Protein AF-A0A8J9RN13-F1 (afdb_monomer_lite)

Structure (mmCIF, N/CA/C/O backbone):
data_AF-A0A8J9RN13-F1
#
_entry.id   AF-A0A8J9RN13-F1
#
loop_
_atom_site.group_PDB
_atom_site.id
_atom_site.type_symbol
_atom_site.label_atom_id
_atom_site.label_alt_id
_atom_site.label_comp_id
_atom_site.label_asym_id
_atom_site.label_entity_id
_atom_site.label_seq_id
_atom_site.pdbx_PDB_ins_code
_atom_site.Cartn_x
_atom_site.Cartn_y
_atom_site.Cartn_z
_atom_site.occupancy
_atom_site.B_iso_or_equiv
_atom_site.auth_seq_id
_atom_site.auth_comp_id
_atom_site.auth_asym_id
_atom_site.auth_atom_id
_atom_site.pdbx_PDB_model_num
ATOM 1 N N . MET A 1 1 ? 51.351 5.321 -75.785 1.00 46.25 1 MET A N 1
ATOM 2 C CA . MET A 1 1 ? 52.012 6.214 -74.805 1.00 46.25 1 MET A CA 1
ATOM 3 C C . MET A 1 1 ? 50.967 7.160 -74.230 1.00 46.25 1 MET A C 1
ATOM 5 O O . MET A 1 1 ? 50.054 7.506 -74.960 1.00 46.25 1 MET A O 1
ATOM 9 N N . MET A 1 2 ? 51.166 7.569 -72.971 1.00 37.31 2 MET A N 1
ATOM 10 C CA . MET A 1 2 ? 50.388 8.499 -72.123 1.00 37.31 2 MET A CA 1
ATOM 11 C C . MET A 1 2 ? 49.424 7.865 -71.104 1.00 37.31 2 MET A C 1
ATOM 13 O O . MET A 1 2 ? 48.520 7.102 -71.426 1.00 37.31 2 MET A O 1
ATOM 17 N N . ARG A 1 3 ? 49.747 8.169 -69.838 1.00 41.81 3 ARG A N 1
ATOM 18 C CA . ARG A 1 3 ? 49.199 7.698 -68.562 1.00 41.81 3 ARG A CA 1
ATOM 19 C C . ARG A 1 3 ? 48.170 8.700 -68.016 1.00 41.81 3 ARG A C 1
ATOM 21 O O . ARG A 1 3 ? 48.268 9.883 -68.314 1.00 41.81 3 ARG A O 1
ATOM 28 N N . ALA A 1 4 ? 47.401 8.185 -67.052 1.00 43.47 4 ALA A N 1
ATOM 29 C CA . ALA A 1 4 ? 46.912 8.832 -65.826 1.00 43.47 4 ALA A CA 1
ATOM 30 C C . ALA A 1 4 ? 45.656 9.717 -65.904 1.00 43.47 4 ALA A C 1
ATOM 32 O O . ALA A 1 4 ? 45.659 10.780 -66.509 1.00 43.47 4 ALA A O 1
ATOM 33 N N . SER A 1 5 ? 44.603 9.303 -65.187 1.00 41.06 5 SER A N 1
ATOM 34 C CA . SER A 1 5 ? 44.249 9.833 -63.850 1.00 41.06 5 SER A CA 1
ATOM 35 C C . SER A 1 5 ? 42.901 9.238 -63.402 1.00 41.06 5 SER A C 1
ATOM 37 O O . SER A 1 5 ? 41.935 9.252 -64.149 1.00 41.06 5 SER A O 1
ATOM 39 N N . MET A 1 6 ? 42.895 8.464 -62.311 1.00 38.62 6 MET A N 1
ATOM 40 C CA . MET A 1 6 ? 42.359 8.853 -60.990 1.00 38.62 6 MET A CA 1
ATOM 41 C C . MET A 1 6 ? 40.816 8.790 -60.872 1.00 38.62 6 MET A C 1
ATOM 43 O O . MET A 1 6 ? 40.094 9.684 -61.286 1.00 38.62 6 MET A O 1
ATOM 47 N N . MET A 1 7 ? 40.372 7.681 -60.262 1.00 44.31 7 MET A N 1
ATOM 48 C CA . MET A 1 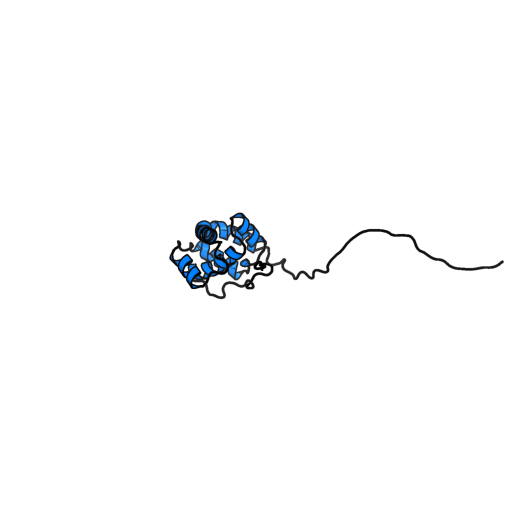7 ? 39.213 7.444 -59.363 1.00 44.31 7 MET A CA 1
ATOM 49 C C . MET A 1 7 ? 38.787 8.662 -58.484 1.00 44.31 7 MET A C 1
ATOM 51 O O . MET A 1 7 ? 39.623 9.554 -58.354 1.00 44.31 7 MET A O 1
ATOM 55 N N . PRO A 1 8 ? 37.643 8.683 -57.733 1.00 47.69 8 PRO A N 1
ATOM 56 C CA . PRO A 1 8 ? 36.695 7.587 -57.427 1.00 47.69 8 PRO A CA 1
ATOM 57 C C . PRO A 1 8 ? 35.184 7.960 -57.199 1.00 47.69 8 PRO A C 1
ATOM 59 O O . PRO A 1 8 ? 34.783 9.114 -57.212 1.00 47.69 8 PRO A O 1
ATOM 62 N N . LEU A 1 9 ? 34.380 6.919 -56.910 1.00 47.66 9 LEU A N 1
ATOM 63 C CA . LEU A 1 9 ? 33.300 6.820 -55.895 1.00 47.66 9 LEU A CA 1
ATOM 64 C C . LEU A 1 9 ? 32.190 7.892 -55.807 1.00 47.66 9 LEU A C 1
ATOM 66 O O . LEU A 1 9 ? 32.380 8.940 -55.204 1.00 47.66 9 LEU A O 1
ATOM 70 N N . ALA A 1 10 ? 30.961 7.492 -56.155 1.00 41.53 10 ALA A N 1
ATOM 71 C CA . ALA A 1 10 ? 29.759 7.841 -55.382 1.00 41.53 10 ALA A CA 1
ATOM 72 C C . ALA A 1 10 ? 28.617 6.858 -55.703 1.00 41.53 10 ALA A C 1
ATOM 74 O O . ALA A 1 10 ? 27.717 7.148 -56.489 1.00 41.53 10 ALA A O 1
ATOM 75 N N . PHE A 1 11 ? 28.672 5.655 -55.124 1.00 44.72 11 PHE A N 1
ATOM 76 C CA . PHE A 1 11 ? 27.524 4.750 -55.121 1.00 44.72 11 PHE A CA 1
ATOM 77 C C . PHE A 1 11 ? 26.477 5.276 -54.135 1.00 44.72 11 PHE A C 1
ATOM 79 O O . PHE A 1 11 ? 26.732 5.397 -52.938 1.00 44.72 11 PHE A O 1
ATOM 86 N N . LEU A 1 12 ? 25.303 5.589 -54.679 1.00 47.69 12 LEU A N 1
ATOM 87 C CA . LEU A 1 12 ? 24.059 5.849 -53.966 1.00 47.69 12 LEU A CA 1
ATOM 88 C C . LEU A 1 12 ? 23.759 4.732 -52.955 1.00 47.69 12 LEU A C 1
ATOM 90 O O . LEU A 1 12 ? 23.428 3.615 -53.344 1.00 47.69 12 LEU A O 1
ATOM 94 N N . ALA A 1 13 ? 23.800 5.061 -51.665 1.00 49.72 13 ALA A N 1
ATOM 95 C CA . ALA A 1 13 ? 23.204 4.262 -50.601 1.00 49.72 13 ALA A CA 1
ATOM 96 C C . ALA A 1 13 ? 22.103 5.090 -49.928 1.00 49.72 13 ALA A C 1
ATOM 98 O O . ALA A 1 13 ? 22.315 5.787 -48.939 1.00 49.72 13 ALA A O 1
ATOM 99 N N .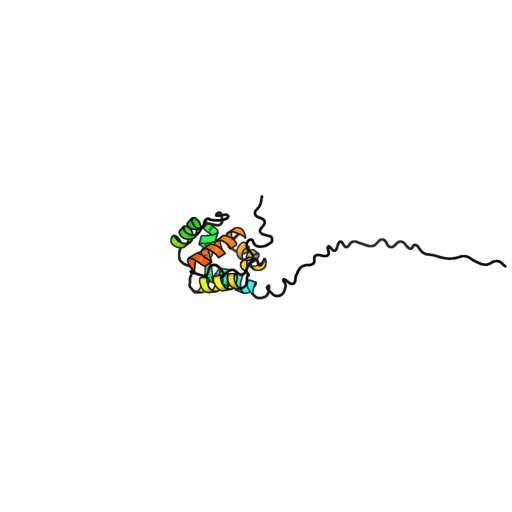 VAL A 1 14 ? 20.910 5.031 -50.520 1.00 49.31 14 VAL A N 1
ATOM 100 C CA . VAL A 1 14 ? 19.656 5.382 -49.853 1.00 49.31 14 VAL A CA 1
ATOM 101 C C . VAL A 1 14 ? 19.305 4.206 -48.947 1.00 49.31 14 VAL A C 1
ATOM 103 O O . VAL A 1 14 ? 18.900 3.158 -49.441 1.00 49.31 14 VAL A O 1
ATOM 106 N N . ALA A 1 15 ? 19.465 4.358 -47.633 1.00 50.56 15 ALA A N 1
ATOM 107 C CA . ALA A 1 15 ? 18.887 3.430 -46.667 1.00 50.56 15 ALA A CA 1
ATOM 108 C C . ALA A 1 15 ? 18.646 4.109 -45.311 1.00 50.56 15 ALA A C 1
ATOM 110 O O . ALA A 1 15 ? 19.568 4.388 -44.558 1.00 50.56 15 ALA A O 1
ATOM 111 N N . MET A 1 16 ? 17.358 4.323 -45.048 1.00 49.75 16 MET A N 1
ATOM 112 C CA . MET A 1 16 ? 16.678 4.074 -43.776 1.00 49.75 16 MET A CA 1
ATOM 113 C C . MET A 1 16 ? 17.175 4.768 -42.497 1.00 49.75 16 MET A C 1
ATOM 115 O O . MET A 1 16 ? 18.152 4.382 -41.871 1.00 49.75 16 MET A O 1
ATOM 119 N N . VAL A 1 17 ? 16.339 5.706 -42.038 1.00 49.97 17 VAL A N 1
ATOM 120 C CA . VAL A 1 17 ? 15.598 5.590 -40.767 1.00 49.97 17 VAL A CA 1
ATOM 121 C C . VAL A 1 17 ? 16.368 4.929 -39.619 1.00 49.97 17 VAL A C 1
ATOM 123 O O . VAL A 1 17 ? 16.365 3.711 -39.495 1.00 49.97 17 VAL A O 1
ATOM 126 N N . ALA A 1 18 ? 16.870 5.745 -38.694 1.00 45.09 18 ALA A N 1
ATOM 127 C CA . ALA A 1 18 ? 16.618 5.540 -37.270 1.00 45.09 18 ALA A CA 1
ATOM 128 C C . ALA A 1 18 ? 16.989 6.810 -36.496 1.00 45.09 18 ALA A C 1
ATOM 130 O O . ALA A 1 18 ? 18.147 7.067 -36.173 1.00 45.09 18 ALA A O 1
ATOM 131 N N . LEU A 1 19 ? 15.962 7.597 -36.177 1.00 49.56 19 LEU A N 1
ATOM 132 C CA . LEU A 1 19 ? 15.960 8.434 -34.989 1.00 49.56 19 LEU A CA 1
ATOM 133 C C . LEU A 1 19 ? 16.266 7.538 -33.780 1.00 49.56 19 LEU A C 1
ATOM 135 O O . LEU A 1 19 ? 15.401 6.779 -33.350 1.00 49.56 19 LEU A O 1
ATOM 139 N N . LEU A 1 20 ? 17.467 7.631 -33.220 1.00 44.53 20 LEU A N 1
ATOM 140 C CA . LEU A 1 20 ? 17.674 7.274 -31.823 1.00 44.53 20 LEU A CA 1
ATOM 141 C C . LEU A 1 20 ? 17.943 8.562 -31.051 1.00 44.53 20 LEU A C 1
ATOM 143 O O . LEU A 1 20 ? 19.047 9.102 -31.142 1.00 44.53 20 LEU A O 1
ATOM 147 N N . PRO A 1 21 ? 16.962 9.084 -30.292 1.00 48.22 21 PRO A N 1
ATOM 148 C CA . PRO A 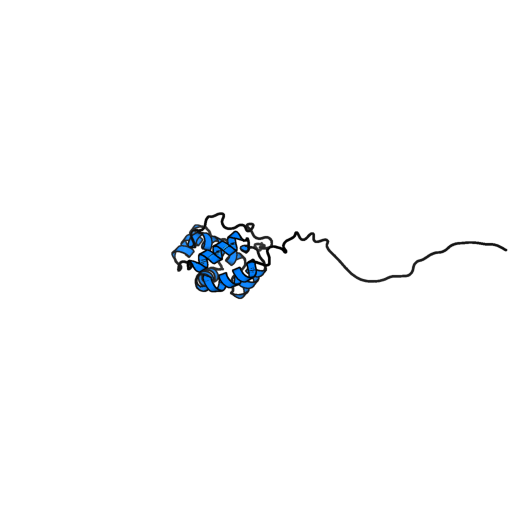1 21 ? 17.295 9.988 -29.212 1.00 48.22 21 PRO A CA 1
ATOM 149 C C . PRO A 1 21 ? 18.202 9.216 -28.252 1.00 48.22 21 PRO A C 1
ATOM 151 O O . PRO A 1 21 ? 17.863 8.124 -27.790 1.00 48.22 21 PRO A O 1
ATOM 154 N N . THR A 1 22 ? 19.369 9.777 -27.957 1.00 51.09 22 THR A N 1
ATOM 155 C CA . THR A 1 22 ? 20.209 9.394 -26.823 1.00 51.09 22 THR A CA 1
ATOM 156 C C . THR A 1 22 ? 19.474 9.760 -25.536 1.00 51.09 22 THR A C 1
ATOM 158 O O . THR A 1 22 ? 19.814 10.699 -24.822 1.00 51.09 22 THR A O 1
ATOM 161 N N . SER A 1 23 ? 18.409 9.021 -25.237 1.00 44.12 23 SER A N 1
ATOM 162 C CA . SER A 1 23 ? 17.827 8.991 -23.909 1.00 44.12 23 SER A CA 1
ATOM 163 C C . SER A 1 23 ? 18.813 8.256 -23.018 1.00 44.12 23 SER A C 1
ATOM 165 O O . SER A 1 23 ? 18.818 7.029 -22.934 1.00 44.12 23 SER A O 1
ATOM 167 N N . SER A 1 24 ? 19.659 9.032 -22.353 1.00 46.66 24 SER A N 1
ATOM 168 C CA . SER A 1 24 ? 20.367 8.650 -21.138 1.00 46.66 24 SER A CA 1
ATOM 169 C C . SER A 1 24 ? 19.332 8.326 -20.055 1.00 46.66 24 SER A C 1
ATOM 171 O O . SER A 1 24 ? 19.096 9.108 -19.138 1.00 46.66 24 SER A O 1
ATOM 173 N N . ALA A 1 25 ? 18.640 7.196 -20.192 1.00 41.56 25 ALA A N 1
ATOM 174 C CA . ALA A 1 25 ? 17.778 6.666 -19.157 1.00 41.56 25 ALA A CA 1
ATOM 175 C C . ALA A 1 25 ? 18.683 6.023 -18.105 1.00 41.56 25 ALA A C 1
ATOM 177 O O . ALA A 1 25 ? 19.251 4.948 -18.301 1.00 41.56 25 ALA A O 1
ATOM 178 N N . LEU A 1 26 ? 18.833 6.760 -17.007 1.00 46.12 26 LEU A N 1
ATOM 179 C CA . LEU A 1 26 ? 19.376 6.342 -15.722 1.00 46.12 26 LEU A CA 1
ATOM 180 C C . LEU A 1 26 ? 19.002 4.887 -15.368 1.00 46.12 26 LEU A C 1
ATOM 182 O O . LEU A 1 26 ? 17.913 4.435 -15.738 1.00 46.12 26 LEU A O 1
ATOM 186 N N . PRO A 1 27 ? 19.830 4.182 -14.575 1.00 41.59 27 PRO A N 1
ATOM 187 C CA . PRO A 1 27 ? 19.622 2.789 -14.187 1.00 41.59 27 PRO A CA 1
ATOM 188 C C . PRO A 1 27 ? 18.396 2.640 -13.266 1.00 41.59 27 PRO A C 1
ATOM 190 O O . PRO A 1 27 ? 18.519 2.503 -12.058 1.00 41.59 27 PRO A O 1
ATOM 193 N N . HIS A 1 28 ? 17.190 2.643 -13.833 1.00 46.88 28 HIS A N 1
ATOM 194 C CA . HIS A 1 28 ? 15.940 2.373 -13.109 1.00 46.88 28 HIS A CA 1
ATOM 195 C C . HIS A 1 28 ? 15.629 0.871 -13.025 1.00 46.88 28 HIS A C 1
ATOM 197 O O . HIS A 1 28 ? 14.651 0.465 -12.408 1.00 46.88 28 HIS A O 1
ATOM 203 N N . ARG A 1 29 ? 16.446 0.008 -13.642 1.00 42.25 29 ARG A N 1
ATOM 204 C CA . ARG A 1 29 ? 16.117 -1.417 -13.795 1.00 42.25 29 ARG A CA 1
ATOM 205 C C . ARG A 1 29 ? 16.321 -2.281 -12.551 1.00 42.25 29 ARG A C 1
ATOM 207 O O . ARG A 1 29 ? 15.870 -3.420 -12.564 1.00 42.25 29 ARG A O 1
ATOM 214 N N . THR A 1 30 ? 16.925 -1.764 -11.485 1.00 42.31 30 THR A N 1
ATOM 215 C CA . THR A 1 30 ? 17.173 -2.552 -10.263 1.00 42.31 30 THR A CA 1
ATOM 216 C C . THR A 1 30 ? 16.090 -2.388 -9.187 1.00 42.31 30 THR A C 1
ATOM 218 O O . THR A 1 30 ? 16.103 -3.133 -8.216 1.00 42.31 30 THR A O 1
ATOM 221 N N . LEU A 1 31 ? 15.122 -1.473 -9.357 1.00 48.41 31 LEU A N 1
ATOM 222 C CA . LEU A 1 31 ? 13.984 -1.307 -8.429 1.00 48.41 31 LEU A CA 1
ATOM 223 C C . LEU A 1 31 ? 12.693 -2.016 -8.889 1.00 48.41 31 LEU A C 1
ATOM 225 O O . LEU A 1 31 ? 11.802 -2.255 -8.077 1.00 48.41 31 LEU A O 1
ATOM 229 N N . LEU A 1 32 ? 12.601 -2.436 -10.158 1.00 48.47 32 LEU A N 1
ATOM 230 C CA . LEU A 1 32 ? 11.371 -3.015 -10.722 1.00 48.47 32 LEU A CA 1
ATOM 231 C C . LEU A 1 32 ? 11.034 -4.445 -10.248 1.00 48.47 32 LEU A C 1
ATOM 233 O O . LEU A 1 32 ? 9.893 -4.872 -10.402 1.00 48.47 32 LEU A O 1
ATOM 237 N N . GLN A 1 33 ? 11.969 -5.206 -9.667 1.00 51.16 33 GLN A N 1
ATOM 238 C CA . GLN A 1 33 ? 11.681 -6.592 -9.248 1.00 51.16 33 GLN A CA 1
ATOM 239 C C . GLN A 1 33 ? 10.959 -6.711 -7.888 1.00 51.16 33 GLN A C 1
ATOM 241 O O . GLN A 1 33 ? 10.507 -7.802 -7.549 1.00 51.16 33 GLN A O 1
ATOM 246 N N . GLY A 1 34 ? 10.808 -5.620 -7.124 1.00 66.25 34 GLY A N 1
ATOM 247 C CA . GLY A 1 34 ? 10.161 -5.635 -5.800 1.00 66.25 34 GLY A CA 1
ATOM 248 C C . GLY A 1 34 ? 8.752 -5.034 -5.752 1.00 66.25 34 GLY A C 1
ATOM 249 O O . GLY A 1 34 ? 7.919 -5.473 -4.961 1.00 66.25 34 GLY A O 1
ATOM 250 N N . CYS A 1 35 ? 8.447 -4.063 -6.615 1.00 77.06 35 CYS A N 1
ATOM 251 C CA . CYS A 1 35 ? 7.226 -3.262 -6.489 1.00 77.06 35 CYS A CA 1
ATOM 252 C C . CYS A 1 35 ? 5.958 -3.949 -7.014 1.00 77.06 35 CYS A C 1
ATOM 254 O O . CYS A 1 35 ? 4.873 -3.732 -6.480 1.00 77.06 35 CYS A O 1
ATOM 256 N N . GLN A 1 36 ? 6.074 -4.821 -8.017 1.00 80.88 36 GLN A N 1
ATOM 257 C CA . GLN A 1 36 ? 4.939 -5.553 -8.589 1.00 80.88 36 GLN A CA 1
ATOM 258 C C . GLN A 1 36 ? 4.236 -6.507 -7.597 1.00 80.88 36 GLN A C 1
ATOM 260 O O . GLN A 1 36 ? 3.007 -6.424 -7.466 1.00 80.88 36 GLN A O 1
ATOM 265 N N . PRO A 1 37 ? 4.945 -7.392 -6.862 1.00 83.62 37 PRO A N 1
ATOM 266 C CA . PRO A 1 37 ? 4.293 -8.213 -5.844 1.00 83.62 37 PRO A CA 1
ATOM 267 C C . PRO A 1 37 ? 3.723 -7.353 -4.710 1.00 83.62 37 PRO A C 1
ATOM 269 O O . PRO A 1 37 ? 2.634 -7.643 -4.227 1.00 83.62 37 PRO A O 1
ATOM 272 N N . LEU A 1 38 ? 4.386 -6.247 -4.349 1.00 84.06 38 LEU A N 1
ATOM 273 C CA . LEU A 1 38 ? 3.875 -5.311 -3.345 1.00 84.06 38 LEU A CA 1
ATOM 274 C C . LEU A 1 38 ? 2.598 -4.591 -3.790 1.00 84.06 38 LEU A C 1
ATOM 276 O O . LEU A 1 38 ? 1.701 -4.424 -2.973 1.00 84.06 38 LEU A O 1
ATOM 280 N N . ALA A 1 39 ? 2.473 -4.215 -5.065 1.00 81.12 39 ALA A N 1
ATOM 281 C CA . ALA A 1 39 ? 1.241 -3.646 -5.615 1.00 81.12 39 ALA A CA 1
ATOM 282 C C . ALA A 1 39 ? 0.079 -4.642 -5.536 1.00 81.12 39 ALA A C 1
ATOM 284 O O . ALA A 1 39 ? -1.043 -4.285 -5.182 1.00 81.12 39 ALA A O 1
ATOM 285 N N . THR A 1 40 ? 0.364 -5.910 -5.829 1.00 83.44 40 THR A N 1
ATOM 286 C CA . THR A 1 40 ? -0.630 -6.986 -5.769 1.00 83.44 40 THR A CA 1
ATOM 287 C C . THR A 1 40 ? -1.053 -7.257 -4.323 1.00 83.44 40 THR A C 1
ATOM 289 O O . THR A 1 40 ? -2.245 -7.364 -4.035 1.00 83.44 40 THR A O 1
ATOM 292 N N . SER A 1 41 ? -0.098 -7.308 -3.390 1.00 87.38 41 SER A N 1
ATOM 293 C CA . SER A 1 41 ? -0.387 -7.382 -1.954 1.00 87.38 41 SER A CA 1
ATOM 294 C C . SER A 1 41 ? -1.169 -6.165 -1.476 1.00 87.38 41 SER A C 1
ATOM 296 O O . SER A 1 41 ? -2.110 -6.327 -0.713 1.00 87.38 41 SER A O 1
ATOM 298 N N . LEU A 1 42 ? -0.856 -4.960 -1.961 1.00 84.94 42 LEU A N 1
ATOM 299 C CA . LEU A 1 42 ? -1.573 -3.744 -1.585 1.00 84.94 42 LEU A CA 1
ATOM 300 C C . LEU A 1 42 ? -3.054 -3.858 -1.957 1.00 84.94 42 LEU A C 1
ATOM 302 O O . LEU A 1 42 ? -3.906 -3.569 -1.126 1.00 84.94 42 LEU A O 1
ATOM 306 N N . ILE A 1 43 ? -3.369 -4.340 -3.163 1.00 85.56 43 ILE A N 1
ATOM 307 C CA . ILE A 1 43 ? -4.758 -4.561 -3.592 1.00 85.56 43 ILE A CA 1
ATOM 308 C C . ILE A 1 43 ? -5.485 -5.550 -2.683 1.00 85.56 43 ILE A C 1
ATOM 310 O O . ILE A 1 43 ? -6.605 -5.277 -2.251 1.00 85.56 43 ILE A O 1
ATOM 314 N N . ASN A 1 44 ? -4.851 -6.680 -2.380 1.00 86.38 44 ASN A N 1
ATOM 315 C CA . ASN A 1 44 ? -5.475 -7.732 -1.583 1.00 86.38 44 ASN A CA 1
ATOM 316 C C . ASN A 1 44 ? -5.632 -7.322 -0.111 1.00 86.38 44 ASN A C 1
ATOM 318 O O . ASN A 1 44 ? -6.732 -7.391 0.441 1.00 86.38 44 ASN A O 1
ATOM 322 N N . ASP A 1 45 ? -4.555 -6.838 0.505 1.00 87.00 45 ASP A N 1
ATOM 323 C CA . ASP A 1 45 ? -4.493 -6.529 1.934 1.00 87.00 45 ASP A CA 1
ATOM 324 C C . ASP A 1 45 ? -5.258 -5.247 2.282 1.00 87.00 45 ASP A C 1
ATOM 326 O O . ASP A 1 45 ? -5.817 -5.139 3.377 1.00 87.00 45 ASP A O 1
ATOM 330 N N . CYS A 1 46 ? -5.293 -4.275 1.362 1.00 85.19 46 CYS A N 1
ATOM 331 C CA . CYS A 1 46 ? -5.906 -2.964 1.569 1.00 85.19 46 CYS A CA 1
ATOM 332 C C . CYS A 1 46 ? -7.227 -2.765 0.821 1.00 85.19 46 CYS A C 1
ATOM 334 O O . CYS A 1 46 ? -7.691 -1.632 0.762 1.00 85.19 46 CYS A O 1
ATOM 336 N N . SER A 1 47 ? -7.857 -3.804 0.267 1.00 84.94 47 SER A N 1
ATOM 337 C CA . SER A 1 47 ? -9.075 -3.696 -0.565 1.00 84.94 47 SER A CA 1
ATOM 338 C C . SER A 1 47 ? -10.161 -2.755 -0.008 1.00 84.94 47 SER A C 1
ATOM 340 O O . SER A 1 47 ? -10.653 -1.887 -0.728 1.00 84.94 47 SER A O 1
ATOM 342 N N . GLN A 1 48 ? -10.486 -2.847 1.286 1.00 83.19 48 GLN A N 1
ATOM 343 C CA . GLN A 1 48 ? -11.455 -1.950 1.938 1.00 83.19 48 GLN A CA 1
ATOM 344 C C . GLN A 1 48 ? -10.979 -0.492 1.982 1.00 83.19 48 GLN A C 1
ATOM 346 O O . GLN A 1 48 ? -11.743 0.426 1.689 1.00 83.19 48 GLN A O 1
ATOM 351 N N . PHE A 1 49 ? -9.707 -0.275 2.320 1.00 84.12 49 PHE A N 1
ATOM 352 C CA . PHE A 1 49 ? -9.106 1.055 2.368 1.00 84.12 49 PHE A CA 1
ATOM 353 C C . PHE A 1 49 ? -8.989 1.663 0.963 1.00 84.12 49 PHE A C 1
ATOM 355 O O . PHE A 1 49 ? -9.310 2.827 0.759 1.00 84.12 49 PHE A O 1
ATOM 362 N N . LEU A 1 50 ? -8.625 0.858 -0.033 1.00 82.62 50 LEU A N 1
ATOM 363 C CA . LEU A 1 50 ? -8.591 1.244 -1.442 1.00 82.62 50 LEU A CA 1
ATOM 364 C C . LEU A 1 50 ? -9.973 1.659 -1.947 1.00 82.62 50 LEU A C 1
ATOM 366 O O . LEU A 1 50 ? -10.067 2.657 -2.653 1.00 82.62 50 LEU A O 1
ATOM 370 N N . GLY A 1 51 ? -11.037 0.961 -1.539 1.00 81.31 51 GLY A N 1
ATOM 371 C CA . GLY A 1 51 ? -12.415 1.350 -1.851 1.00 81.31 51 GLY A CA 1
ATOM 372 C C . GLY A 1 51 ? -12.778 2.736 -1.309 1.00 81.31 51 GLY A C 1
ATOM 373 O O . GLY A 1 51 ? -13.396 3.534 -2.012 1.00 81.31 51 GLY A O 1
ATOM 374 N N . VAL A 1 52 ? -12.319 3.075 -0.099 1.00 83.06 52 VAL A N 1
ATOM 375 C CA . VAL A 1 52 ? -12.473 4.425 0.473 1.00 83.06 52 VAL A CA 1
ATOM 376 C C . VAL A 1 52 ? -11.712 5.457 -0.354 1.00 83.06 52 VAL A C 1
ATOM 378 O O . VAL A 1 52 ? -12.256 6.517 -0.667 1.00 83.06 52 VAL A O 1
ATOM 381 N N . ILE A 1 53 ? -10.466 5.161 -0.732 1.00 80.81 53 ILE A N 1
ATOM 382 C CA . ILE A 1 53 ? -9.655 6.071 -1.548 1.00 80.81 53 ILE A CA 1
ATOM 383 C C . ILE A 1 53 ? -10.264 6.256 -2.938 1.00 80.81 53 ILE A C 1
ATOM 385 O O . ILE A 1 53 ? -10.297 7.381 -3.420 1.00 80.81 53 ILE A O 1
ATOM 389 N N . GLN A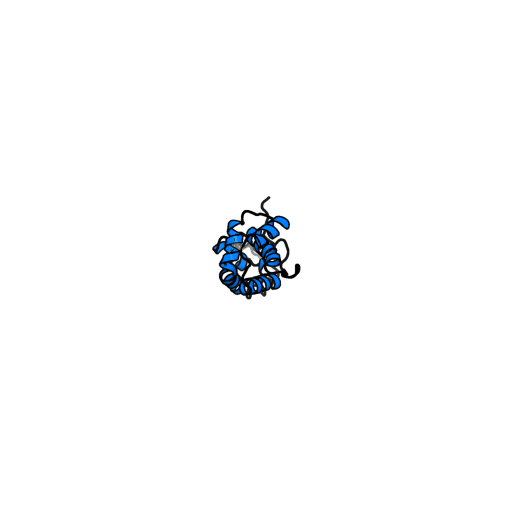 1 54 ? -10.811 5.208 -3.554 1.00 79.31 54 GLN A N 1
ATOM 390 C CA . GLN A 1 54 ? -11.527 5.306 -4.829 1.00 79.31 54 GLN A CA 1
ATOM 391 C C . GLN A 1 54 ? -12.787 6.157 -4.727 1.00 79.31 54 GLN A C 1
ATOM 393 O O . GLN A 1 54 ? -12.987 7.051 -5.547 1.00 79.31 54 GLN A O 1
ATOM 398 N N . ALA A 1 55 ? -13.604 5.941 -3.693 1.00 79.31 55 ALA A N 1
ATOM 399 C CA . ALA A 1 55 ? -14.796 6.752 -3.447 1.00 79.31 55 ALA A CA 1
ATOM 400 C C . ALA A 1 55 ? -14.456 8.242 -3.255 1.00 79.31 55 ALA A C 1
ATOM 402 O O . ALA A 1 55 ? -15.283 9.115 -3.509 1.00 79.31 55 ALA A O 1
ATOM 403 N N . ASN A 1 56 ? -13.219 8.531 -2.846 1.00 75.31 56 ASN A N 1
ATOM 404 C CA . ASN A 1 56 ? -12.694 9.872 -2.633 1.00 75.31 56 ASN A CA 1
ATOM 405 C C . ASN A 1 56 ? -11.617 10.267 -3.661 1.00 75.31 56 ASN A C 1
ATOM 407 O O . ASN A 1 56 ? -10.912 11.251 -3.445 1.00 75.31 56 ASN A O 1
ATOM 411 N N . ALA A 1 57 ? -11.492 9.556 -4.789 1.00 65.31 57 ALA A N 1
ATOM 412 C CA . ALA A 1 57 ? -10.432 9.786 -5.780 1.00 65.31 57 ALA A CA 1
ATOM 413 C C . ALA A 1 57 ? -10.544 11.153 -6.478 1.00 65.31 57 ALA A C 1
ATOM 415 O O . ALA A 1 57 ? -9.577 11.633 -7.063 1.00 65.31 57 ALA A O 1
ATOM 416 N N . ASN A 1 58 ? -11.707 11.804 -6.365 1.00 65.56 58 ASN A N 1
ATOM 417 C CA . ASN A 1 58 ? -11.934 13.182 -6.803 1.00 65.56 58 ASN A CA 1
ATOM 418 C C . ASN A 1 58 ? -11.233 14.226 -5.913 1.00 65.56 58 ASN A C 1
ATOM 420 O O . ASN A 1 58 ? -11.149 15.394 -6.289 1.00 65.56 58 ASN A O 1
ATOM 424 N N . LEU A 1 59 ? -10.733 13.836 -4.734 1.00 65.50 59 LEU A N 1
ATOM 425 C CA . LEU A 1 59 ? -9.886 14.688 -3.906 1.00 65.50 59 LEU A CA 1
ATOM 426 C C . LEU A 1 59 ? -8.501 14.785 -4.553 1.00 65.50 59 LEU A C 1
ATOM 428 O O . LEU A 1 59 ? -7.597 14.002 -4.271 1.00 65.50 59 LEU A O 1
ATOM 432 N N . VAL A 1 60 ? -8.334 15.764 -5.436 1.00 66.31 60 VAL A N 1
ATOM 433 C CA . VAL A 1 60 ? -7.024 16.144 -5.969 1.00 66.31 60 VAL A CA 1
ATOM 434 C C . VAL A 1 60 ? -6.326 17.008 -4.918 1.00 66.31 60 VAL A C 1
ATOM 436 O O . VAL A 1 60 ? -6.859 18.043 -4.526 1.00 66.31 60 VAL A O 1
ATOM 439 N N . ASN A 1 61 ? -5.148 16.591 -4.447 1.00 67.50 61 ASN A N 1
ATOM 440 C CA . ASN A 1 61 ? -4.377 17.287 -3.405 1.00 67.50 61 ASN A CA 1
ATOM 441 C C . ASN A 1 61 ? -5.181 17.616 -2.129 1.00 67.50 61 ASN A C 1
ATOM 443 O O . ASN A 1 61 ? -5.275 18.785 -1.741 1.00 67.50 61 ASN A O 1
ATOM 447 N N . PRO A 1 62 ? -5.741 16.613 -1.427 1.00 71.44 62 PRO A N 1
ATOM 448 C CA . PRO A 1 62 ? -6.482 16.868 -0.200 1.00 71.44 62 PRO A CA 1
ATOM 449 C C . PRO A 1 62 ? -5.600 17.559 0.848 1.00 71.44 62 PRO A C 1
ATOM 451 O O . PRO A 1 62 ? -4.421 17.225 1.048 1.00 71.44 62 PRO A O 1
ATOM 454 N N . SER A 1 63 ? -6.195 18.522 1.549 1.00 81.56 63 SER A N 1
ATOM 455 C CA . SER A 1 63 ? -5.582 19.149 2.718 1.00 81.56 63 SER A CA 1
ATOM 456 C C . SER A 1 63 ? -5.376 18.119 3.833 1.00 81.56 63 SER A C 1
ATOM 458 O O . SER A 1 63 ? -6.037 17.078 3.882 1.00 81.56 63 SER A O 1
ATOM 460 N N . GLN A 1 64 ? -4.474 18.411 4.775 1.00 79.69 64 GLN A N 1
ATOM 461 C CA . GLN A 1 64 ? -4.248 17.529 5.924 1.00 79.69 64 GLN A CA 1
ATOM 462 C C . GLN A 1 64 ? -5.541 17.285 6.717 1.00 79.69 64 GLN A C 1
ATOM 464 O O . GLN A 1 64 ? -5.808 16.151 7.095 1.00 79.69 64 GLN A O 1
ATOM 469 N N . ALA A 1 65 ? -6.380 18.311 6.899 1.00 81.69 65 ALA A N 1
ATOM 470 C CA . ALA A 1 65 ? -7.665 18.184 7.586 1.00 81.69 65 ALA A CA 1
ATOM 471 C C . ALA A 1 65 ? -8.640 17.250 6.845 1.00 81.69 65 ALA A C 1
ATOM 473 O O . ALA A 1 65 ? -9.321 16.441 7.477 1.00 81.69 65 ALA A O 1
ATOM 474 N N . GLN A 1 66 ? -8.679 17.309 5.509 1.00 82.50 66 GLN A N 1
ATOM 475 C CA . GLN A 1 66 ? -9.490 16.395 4.695 1.00 82.50 66 GLN A CA 1
ATOM 476 C C . GLN A 1 66 ? -8.993 14.953 4.802 1.00 82.50 66 GLN A C 1
ATOM 478 O O . GLN A 1 66 ? -9.801 14.049 4.995 1.00 82.50 66 GLN A O 1
ATOM 483 N N . LEU A 1 67 ? -7.676 14.736 4.757 1.00 82.62 67 LEU A N 1
ATOM 484 C CA . LEU A 1 67 ? -7.088 13.412 4.972 1.00 82.62 67 LEU A CA 1
ATOM 485 C C . LEU A 1 67 ? -7.382 12.885 6.379 1.00 82.62 67 LEU A C 1
ATOM 487 O O . LEU A 1 67 ? -7.754 11.726 6.526 1.00 82.62 67 LEU A O 1
ATOM 491 N N . GLN A 1 68 ? -7.270 13.732 7.405 1.00 83.62 68 GLN A N 1
ATOM 492 C CA . GLN A 1 68 ? -7.589 13.373 8.788 1.00 83.62 68 GLN A CA 1
ATOM 493 C C . GLN A 1 68 ? -9.057 12.953 8.920 1.00 83.62 68 GLN A C 1
ATOM 495 O O . GLN A 1 68 ? -9.365 11.945 9.547 1.00 83.62 68 GLN A O 1
ATOM 500 N N . THR A 1 69 ? -9.957 13.705 8.285 1.00 84.94 69 THR A N 1
ATOM 501 C CA . THR A 1 69 ? -11.399 13.435 8.281 1.00 84.94 69 THR A CA 1
ATOM 502 C C . THR A 1 69 ? -11.700 12.126 7.559 1.00 84.94 69 THR A C 1
ATOM 504 O O . THR A 1 69 ? -12.421 11.284 8.086 1.00 84.94 69 THR A O 1
ATOM 507 N N . LEU A 1 70 ? -11.084 11.907 6.395 1.00 84.25 70 LEU A N 1
ATOM 508 C CA . LEU A 1 70 ? -11.193 10.665 5.637 1.00 84.25 70 LEU A CA 1
ATOM 509 C C . LEU A 1 70 ? -10.710 9.469 6.464 1.00 84.25 70 LEU A C 1
ATOM 511 O O . LEU A 1 70 ? -11.407 8.469 6.558 1.00 84.25 70 LEU A O 1
ATOM 515 N N . VAL A 1 71 ? -9.568 9.588 7.133 1.00 85.19 71 VAL A N 1
ATOM 516 C CA . VAL A 1 71 ? -8.993 8.530 7.976 1.00 85.19 71 VAL A CA 1
ATOM 517 C C . VAL A 1 71 ? -9.777 8.295 9.276 1.00 85.19 71 VAL A C 1
ATOM 519 O O . VAL A 1 71 ? -9.700 7.204 9.845 1.00 85.19 71 VAL A O 1
ATOM 522 N N . ASN A 1 72 ? -10.502 9.295 9.780 1.00 85.12 72 ASN A N 1
ATOM 523 C CA . ASN A 1 72 ? -11.310 9.181 10.998 1.00 85.12 72 ASN A CA 1
ATOM 524 C C . ASN A 1 72 ? -12.719 8.644 10.729 1.00 85.12 72 ASN A C 1
ATOM 526 O O . ASN A 1 72 ? -13.253 7.919 11.562 1.00 85.12 72 ASN A O 1
ATOM 530 N N . ASN A 1 73 ? -13.301 8.973 9.575 1.00 85.00 73 ASN A N 1
ATOM 531 C CA . ASN A 1 73 ? -14.665 8.580 9.213 1.00 85.00 73 ASN A CA 1
ATOM 532 C C . ASN A 1 73 ? -14.745 7.219 8.512 1.00 85.00 73 ASN A C 1
ATOM 534 O O . ASN A 1 73 ? -15.842 6.730 8.260 1.00 85.00 73 ASN A O 1
ATOM 538 N N . ASN A 1 74 ? -13.606 6.617 8.173 1.00 84.06 74 ASN A N 1
ATOM 539 C CA . ASN A 1 74 ? -13.542 5.350 7.456 1.00 84.06 74 ASN A CA 1
ATOM 540 C C . ASN A 1 74 ? -12.871 4.260 8.297 1.00 84.06 74 ASN A C 1
ATOM 542 O O . ASN A 1 74 ? -12.078 4.574 9.193 1.00 84.06 74 ASN A O 1
ATOM 546 N N . PRO A 1 75 ? -13.172 2.976 8.020 1.00 79.50 75 PRO A N 1
ATOM 547 C CA . PRO A 1 75 ? -12.551 1.865 8.725 1.00 79.50 75 PRO A CA 1
ATOM 548 C C . PRO A 1 75 ? -11.029 1.956 8.638 1.00 79.50 75 PRO A C 1
ATOM 550 O O . PRO A 1 75 ? -10.456 2.216 7.575 1.00 79.50 75 PRO A O 1
ATOM 553 N N . LYS A 1 76 ? -10.372 1.745 9.783 1.00 82.69 76 LYS A N 1
ATOM 554 C CA . LYS A 1 76 ? -8.914 1.720 9.833 1.00 82.69 76 LYS A CA 1
ATOM 555 C C . LYS A 1 76 ? -8.397 0.548 8.990 1.00 82.69 76 LYS A C 1
ATOM 557 O O . LYS A 1 76 ? -8.977 -0.539 9.053 1.00 82.69 76 LYS A O 1
ATOM 562 N N . PRO A 1 77 ? -7.316 0.748 8.219 1.00 85.94 77 PRO A N 1
ATOM 563 C CA . PRO A 1 77 ? -6.661 -0.339 7.512 1.00 85.94 77 PRO A CA 1
ATOM 564 C C . PRO A 1 77 ? -6.223 -1.434 8.489 1.00 85.94 77 PRO A C 1
ATOM 566 O O . PRO A 1 77 ? -5.861 -1.167 9.637 1.00 85.94 77 PRO A O 1
ATOM 569 N N . SER A 1 78 ? -6.254 -2.680 8.020 1.00 88.06 78 SER A N 1
ATOM 570 C CA . SER A 1 78 ? -5.767 -3.820 8.794 1.00 88.06 78 SER A CA 1
ATOM 571 C C . SER A 1 78 ? -4.258 -3.685 9.076 1.00 88.06 78 SER A C 1
ATOM 573 O O . SER A 1 78 ? -3.543 -3.029 8.311 1.00 88.06 78 SER A O 1
ATOM 575 N N . PRO A 1 79 ? -3.725 -4.345 10.121 1.00 87.38 79 PRO A N 1
ATOM 576 C CA . PRO A 1 79 ? -2.283 -4.358 10.381 1.00 87.38 79 PRO A CA 1
ATOM 577 C C . PRO A 1 79 ? -1.474 -4.856 9.175 1.00 87.38 79 PRO A C 1
ATOM 579 O O . PRO A 1 79 ? -0.408 -4.320 8.870 1.00 87.38 79 PRO A O 1
ATOM 582 N N . THR A 1 80 ? -2.013 -5.841 8.450 1.00 88.56 80 THR A N 1
ATOM 583 C CA . THR A 1 80 ? -1.428 -6.368 7.212 1.00 88.56 80 THR A CA 1
ATOM 584 C C . THR A 1 80 ? -1.377 -5.298 6.126 1.00 88.56 80 THR A C 1
ATOM 586 O O . THR A 1 80 ? -0.311 -5.066 5.560 1.00 88.56 80 THR A O 1
ATOM 589 N N . CYS A 1 81 ? -2.481 -4.573 5.904 1.00 88.38 81 CYS A N 1
ATOM 590 C CA . CYS A 1 81 ? -2.510 -3.447 4.973 1.00 88.38 81 CYS A CA 1
ATOM 591 C C . CYS A 1 81 ? -1.454 -2.399 5.333 1.00 88.38 81 CYS A C 1
ATOM 593 O O . CYS A 1 81 ? -0.693 -1.967 4.472 1.00 88.38 81 CYS A O 1
ATOM 595 N N . CYS A 1 82 ? -1.345 -2.038 6.611 1.00 89.12 82 CYS A N 1
ATOM 596 C CA . CYS A 1 82 ? -0.356 -1.070 7.067 1.00 89.12 82 CYS A CA 1
ATOM 597 C C . CYS A 1 82 ? 1.087 -1.522 6.834 1.00 89.12 82 CYS A C 1
ATOM 599 O O . CYS A 1 82 ? 1.913 -0.718 6.400 1.00 89.12 82 CYS A O 1
ATOM 601 N N . SER A 1 83 ? 1.388 -2.805 7.051 1.00 89.50 83 SER A N 1
ATOM 602 C CA . SER A 1 83 ? 2.706 -3.366 6.736 1.00 89.50 83 SER A CA 1
ATOM 603 C C . SER A 1 83 ? 3.006 -3.293 5.237 1.00 89.50 83 SER A C 1
ATOM 605 O O . SER A 1 83 ? 4.109 -2.914 4.838 1.00 89.50 83 SER A O 1
ATOM 607 N N . THR A 1 84 ? 2.021 -3.605 4.396 1.00 88.12 84 THR A N 1
ATOM 608 C CA . THR A 1 84 ? 2.164 -3.551 2.939 1.00 88.12 84 THR A CA 1
ATOM 609 C C . THR A 1 84 ? 2.321 -2.113 2.439 1.00 88.12 84 THR A C 1
ATOM 611 O O . THR A 1 84 ? 3.242 -1.844 1.670 1.00 88.12 84 THR A O 1
ATOM 614 N N . VAL A 1 85 ? 1.522 -1.164 2.941 1.00 87.50 85 VAL A N 1
ATOM 615 C CA . VAL A 1 85 ? 1.674 0.278 2.669 1.00 87.50 85 VAL A CA 1
ATOM 616 C C . VAL A 1 85 ? 3.070 0.750 3.066 1.00 87.50 85 VAL A C 1
ATOM 618 O O . VAL A 1 85 ? 3.762 1.357 2.255 1.00 87.50 85 VAL A O 1
ATOM 621 N N . GLN A 1 86 ? 3.535 0.421 4.273 1.00 88.31 86 GLN A N 1
ATOM 622 C CA . GLN A 1 86 ? 4.877 0.788 4.721 1.00 88.31 86 GLN A CA 1
ATOM 623 C C . GLN A 1 86 ? 5.963 0.237 3.788 1.00 88.31 86 GLN A C 1
ATOM 625 O O . GLN A 1 86 ? 6.907 0.956 3.465 1.00 88.31 86 GLN A O 1
ATOM 630 N N . LYS A 1 87 ? 5.847 -1.014 3.324 1.00 87.00 87 LYS A N 1
ATOM 631 C CA . LYS A 1 87 ? 6.798 -1.610 2.368 1.00 87.00 87 LYS A CA 1
ATOM 632 C C . LYS A 1 87 ? 6.769 -0.901 1.016 1.00 87.00 87 LYS A C 1
ATOM 634 O O . LYS A 1 87 ? 7.829 -0.585 0.490 1.00 87.00 87 LYS A O 1
ATOM 639 N N . VAL A 1 88 ? 5.582 -0.605 0.487 1.00 84.56 88 VAL A N 1
ATOM 640 C CA . VAL A 1 88 ? 5.418 0.146 -0.770 1.00 84.56 88 VAL A CA 1
ATOM 641 C C . VAL A 1 88 ? 6.080 1.524 -0.669 1.00 84.56 88 VAL A C 1
ATOM 643 O O . VAL A 1 88 ? 6.825 1.911 -1.567 1.00 84.56 88 VAL A O 1
ATOM 646 N N . LEU A 1 89 ? 5.849 2.243 0.431 1.00 85.69 89 LEU A N 1
ATOM 647 C CA . LEU A 1 89 ? 6.400 3.582 0.654 1.00 85.69 89 LEU A CA 1
ATOM 648 C C . LEU A 1 89 ? 7.916 3.555 0.892 1.00 85.69 89 LEU A C 1
ATOM 650 O O . LEU A 1 89 ? 8.645 4.310 0.257 1.00 85.69 89 LEU A O 1
ATOM 654 N N . SER A 1 90 ? 8.402 2.653 1.747 1.00 83.88 90 SER A N 1
ATOM 655 C CA . SER A 1 90 ? 9.829 2.560 2.095 1.00 83.88 90 SER A CA 1
ATOM 656 C C . SER A 1 90 ? 10.707 2.055 0.952 1.00 83.88 90 SER A C 1
ATOM 658 O O . SER A 1 90 ? 11.883 2.412 0.889 1.00 83.88 90 SER A O 1
ATOM 660 N N . GLN A 1 91 ? 10.148 1.278 0.021 1.00 82.38 91 GLN A N 1
ATOM 661 C CA . GLN A 1 91 ? 10.838 0.856 -1.202 1.00 82.38 91 GLN A CA 1
ATOM 662 C C . GLN A 1 91 ? 10.724 1.866 -2.353 1.00 82.38 91 GLN A C 1
ATOM 664 O O . GLN A 1 91 ? 11.244 1.614 -3.437 1.00 82.38 91 GLN A O 1
ATOM 669 N N . GLY A 1 92 ? 10.045 2.999 -2.153 1.00 77.56 92 GLY A N 1
ATOM 670 C CA . GLY A 1 92 ? 9.880 4.015 -3.190 1.00 77.56 92 GLY A CA 1
ATOM 671 C C . GLY A 1 92 ? 8.941 3.590 -4.325 1.00 77.56 92 GLY A C 1
ATOM 672 O O . GLY A 1 92 ? 8.892 4.235 -5.372 1.00 77.56 92 GLY A O 1
ATOM 673 N N . CYS A 1 93 ? 8.161 2.524 -4.122 1.00 81.25 93 CYS A N 1
ATOM 674 C CA . CYS A 1 93 ? 7.293 1.924 -5.133 1.00 81.25 93 CYS A CA 1
ATOM 675 C C . CYS A 1 93 ? 6.098 2.810 -5.510 1.00 81.25 93 CYS A C 1
ATOM 677 O O . CYS A 1 93 ? 5.428 2.549 -6.504 1.00 81.25 93 CYS A O 1
ATOM 679 N N . ARG A 1 94 ? 5.832 3.883 -4.756 1.00 77.62 94 ARG A N 1
ATOM 680 C CA . ARG A 1 94 ? 4.757 4.844 -5.046 1.00 77.62 94 ARG A CA 1
ATOM 681 C C . ARG A 1 94 ? 4.822 5.406 -6.468 1.00 77.62 94 ARG A C 1
ATOM 683 O O . ARG A 1 94 ? 3.786 5.598 -7.094 1.00 77.62 94 ARG A O 1
ATOM 690 N N . CYS A 1 95 ? 6.029 5.677 -6.961 1.00 74.81 95 CYS A N 1
ATOM 691 C CA . CYS A 1 95 ? 6.245 6.243 -8.292 1.00 74.81 95 CYS A CA 1
ATOM 692 C C . CYS A 1 95 ? 6.524 5.180 -9.364 1.00 74.81 95 CYS A C 1
ATOM 694 O O . CYS A 1 95 ? 6.841 5.532 -10.499 1.00 74.81 95 CYS A O 1
ATOM 696 N N . ASP A 1 96 ? 6.443 3.892 -9.019 1.00 79.50 96 ASP A N 1
ATOM 697 C CA . ASP A 1 96 ? 6.688 2.821 -9.974 1.00 79.50 96 ASP A CA 1
ATOM 698 C C . ASP A 1 96 ? 5.506 2.713 -10.962 1.00 79.50 96 ASP A C 1
ATOM 700 O O . ASP A 1 96 ? 4.344 2.619 -10.545 1.00 79.50 96 ASP A O 1
ATOM 704 N N . PRO A 1 97 ? 5.760 2.716 -12.282 1.00 73.81 97 PRO A N 1
ATOM 705 C CA . PRO A 1 97 ? 4.700 2.674 -13.286 1.00 73.81 97 PRO A CA 1
ATOM 706 C C . PRO A 1 97 ? 3.908 1.362 -13.255 1.00 73.81 97 PRO A C 1
ATOM 708 O O . PRO A 1 97 ? 2.736 1.355 -13.625 1.00 73.81 97 PRO A O 1
ATOM 711 N N . THR A 1 98 ? 4.502 0.264 -12.781 1.00 76.81 98 THR A N 1
ATOM 712 C CA . THR A 1 98 ? 3.816 -1.024 -12.603 1.00 76.81 98 THR A CA 1
ATOM 713 C C . THR A 1 98 ? 2.807 -0.929 -11.470 1.00 76.81 98 THR A C 1
ATOM 715 O O . THR A 1 98 ? 1.675 -1.380 -11.613 1.00 76.81 98 THR A O 1
ATOM 718 N N . VAL A 1 99 ? 3.191 -0.294 -10.359 1.00 77.69 99 VAL A N 1
ATOM 719 C CA . VAL A 1 99 ? 2.300 -0.046 -9.216 1.00 77.69 99 VAL A CA 1
ATOM 720 C C . VAL A 1 99 ? 1.156 0.869 -9.633 1.00 77.69 99 VAL A C 1
ATOM 722 O O . VAL A 1 99 ? 0.003 0.549 -9.365 1.00 77.69 99 VAL A O 1
ATOM 725 N N . SER A 1 100 ? 1.457 1.951 -10.354 1.00 74.44 100 SER A N 1
ATOM 726 C CA . SER A 1 100 ? 0.444 2.858 -10.906 1.00 74.44 100 SER A CA 1
ATOM 727 C C . SER A 1 100 ? -0.491 2.149 -11.894 1.00 74.44 100 SER A C 1
ATOM 729 O O . SER A 1 100 ? -1.707 2.316 -11.819 1.00 74.44 100 SER A O 1
ATOM 731 N N . GLY A 1 101 ? 0.037 1.293 -12.776 1.00 73.44 101 GLY A N 1
ATOM 732 C CA . GLY A 1 101 ? -0.760 0.507 -13.723 1.00 73.44 101 GLY A CA 1
ATOM 733 C C . GLY A 1 101 ? -1.668 -0.518 -13.037 1.00 73.44 101 GLY A C 1
ATOM 734 O O . GLY A 1 101 ? -2.845 -0.636 -13.374 1.00 73.44 101 GLY A O 1
ATOM 735 N N . ILE A 1 102 ? -1.154 -1.211 -12.021 1.00 77.44 102 ILE A N 1
ATOM 736 C CA . ILE A 1 102 ? -1.918 -2.162 -11.205 1.00 77.44 102 ILE A CA 1
ATOM 737 C C . ILE A 1 102 ? -2.983 -1.428 -10.376 1.00 77.44 102 ILE A C 1
ATOM 739 O O . ILE A 1 102 ? -4.140 -1.844 -10.353 1.00 77.44 102 ILE A O 1
ATOM 743 N N . ALA A 1 103 ? -2.652 -0.291 -9.769 1.00 75.44 103 ALA A N 1
ATOM 744 C CA . ALA A 1 103 ? -3.617 0.547 -9.060 1.00 75.44 103 ALA A CA 1
ATOM 745 C C . ALA A 1 103 ? -4.704 1.101 -10.000 1.00 75.44 103 ALA A C 1
ATOM 747 O O . ALA A 1 103 ? -5.887 1.103 -9.661 1.00 75.44 103 ALA A O 1
ATOM 748 N N . SER A 1 104 ? -4.326 1.480 -11.222 1.00 75.25 104 SER A N 1
ATOM 749 C CA . SER A 1 104 ? -5.266 1.920 -12.257 1.00 75.25 104 SER A CA 1
ATOM 750 C C . SER A 1 104 ? -6.218 0.799 -12.671 1.00 75.25 104 SER A C 1
ATOM 752 O O . SER A 1 104 ? -7.391 1.067 -12.910 1.00 75.25 104 SER A O 1
ATOM 754 N N . SER A 1 105 ? -5.756 -0.459 -12.685 1.00 74.69 105 SER A N 1
ATOM 755 C CA . SER A 1 105 ? -6.603 -1.622 -12.997 1.00 74.69 105 SER A CA 1
ATOM 756 C C . SER A 1 105 ? -7.735 -1.838 -11.990 1.00 74.69 105 SER A C 1
ATOM 758 O O . SER A 1 105 ? -8.776 -2.381 -12.349 1.00 74.69 105 SER A O 1
ATOM 760 N N . VAL A 1 106 ? -7.564 -1.360 -10.754 1.00 73.06 106 VAL A N 1
ATOM 761 C CA . VAL A 1 106 ? -8.628 -1.363 -9.745 1.00 73.06 106 VAL A CA 1
ATOM 762 C C . VAL A 1 106 ? -9.399 -0.047 -9.688 1.00 73.06 106 VAL A C 1
ATOM 764 O O . VAL A 1 106 ? -10.348 0.026 -8.926 1.00 73.06 106 VAL A O 1
ATOM 767 N N . GLY A 1 107 ? -9.059 0.965 -10.492 1.00 70.44 107 GLY A N 1
ATOM 768 C CA . GLY A 1 107 ? -9.758 2.257 -10.534 1.00 70.44 107 GLY A CA 1
ATOM 769 C C . GLY A 1 107 ? -9.105 3.376 -9.714 1.00 70.44 107 GLY A C 1
ATOM 770 O O . GLY A 1 107 ? -9.732 4.405 -9.475 1.00 70.44 107 GLY A O 1
ATOM 771 N N . ILE A 1 108 ? -7.853 3.210 -9.275 1.00 72.50 108 ILE A N 1
ATOM 772 C CA . ILE A 1 108 ? -7.097 4.254 -8.569 1.00 72.50 108 ILE A CA 1
ATOM 773 C C . ILE A 1 108 ? -6.236 5.020 -9.563 1.00 72.50 108 ILE A C 1
ATOM 775 O O . ILE A 1 108 ? -5.283 4.489 -10.126 1.00 72.50 108 ILE A O 1
ATOM 779 N N . GLN A 1 109 ? -6.561 6.296 -9.747 1.00 70.75 109 GLN A N 1
ATOM 780 C CA . GLN A 1 109 ? -5.759 7.211 -10.552 1.00 70.75 109 GLN A CA 1
ATOM 781 C C . GLN A 1 109 ? -4.437 7.580 -9.848 1.00 70.75 109 GLN A C 1
ATOM 783 O O . GLN A 1 109 ? -4.346 7.475 -8.621 1.00 70.75 109 GLN A O 1
ATOM 788 N N . PRO A 1 110 ? -3.425 8.085 -10.579 1.00 65.94 110 PRO A N 1
ATOM 789 C CA . PRO A 1 110 ? -2.131 8.467 -10.001 1.00 65.94 110 PRO A CA 1
ATOM 790 C C . PRO A 1 110 ? -2.239 9.453 -8.823 1.00 65.94 110 PRO A C 1
ATOM 792 O O . PRO A 1 110 ? -1.555 9.296 -7.814 1.00 65.94 110 PRO A O 1
ATOM 795 N N . SER A 1 111 ? -3.153 10.426 -8.905 1.00 68.62 111 SER A N 1
ATOM 796 C CA . SER A 1 111 ? -3.487 11.365 -7.817 1.00 68.62 111 SER A CA 1
ATOM 797 C C . SER A 1 111 ? -4.128 10.676 -6.603 1.00 68.62 111 SER A C 1
ATOM 799 O O . SER A 1 111 ? -3.881 11.043 -5.452 1.00 68.62 111 SER A O 1
ATOM 801 N N . GLY A 1 112 ? -4.915 9.626 -6.844 1.00 71.38 112 GLY A N 1
ATOM 802 C CA . GLY A 1 112 ? -5.455 8.752 -5.806 1.00 71.38 112 GLY A CA 1
ATOM 803 C C . GLY A 1 112 ? -4.359 7.979 -5.073 1.00 71.38 112 GLY A C 1
ATOM 804 O O . GLY A 1 112 ? -4.492 7.724 -3.879 1.00 71.38 112 GLY A O 1
ATOM 805 N N . PHE A 1 113 ? -3.243 7.674 -5.739 1.00 74.69 113 PHE A N 1
ATOM 806 C CA . PHE A 1 113 ? -2.101 6.995 -5.125 1.00 74.69 113 PHE A CA 1
ATOM 807 C C . PHE A 1 113 ? -1.321 7.906 -4.165 1.00 74.69 113 PHE A C 1
ATOM 809 O O . PHE A 1 113 ? -0.876 7.467 -3.102 1.00 74.69 113 PHE A O 1
AT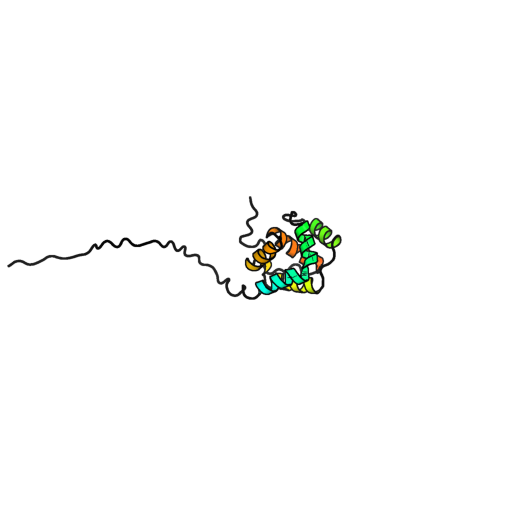OM 816 N N . 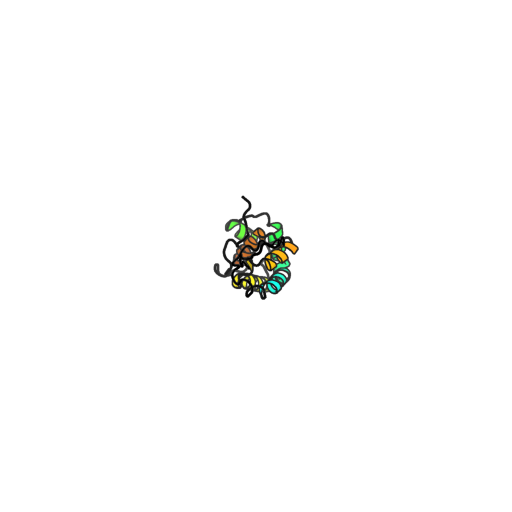GLU A 1 114 ? -1.213 9.199 -4.475 1.00 77.44 114 GLU A N 1
ATOM 817 C CA . GLU A 1 114 ? -0.674 10.189 -3.535 1.00 77.44 114 GLU A CA 1
ATOM 818 C C . GLU A 1 114 ? -1.578 10.325 -2.301 1.00 77.44 114 GLU A C 1
ATOM 820 O O . GLU A 1 114 ? -1.109 10.270 -1.159 1.00 77.44 114 GLU A O 1
ATOM 825 N N . THR A 1 115 ? -2.892 10.410 -2.522 1.00 79.44 115 THR A N 1
ATOM 826 C CA . THR A 1 115 ? -3.890 10.427 -1.446 1.00 79.44 115 THR A CA 1
ATOM 827 C C . THR A 1 115 ? -3.814 9.159 -0.599 1.00 79.44 115 THR A C 1
ATOM 829 O O . THR A 1 115 ? -3.815 9.256 0.628 1.00 79.44 115 THR A O 1
ATOM 832 N N . LEU A 1 116 ? -3.663 7.983 -1.215 1.00 80.88 116 LEU A N 1
ATOM 833 C CA . LEU A 1 116 ? -3.449 6.707 -0.531 1.00 80.88 116 LEU A CA 1
ATOM 834 C C . LEU A 1 116 ? -2.181 6.714 0.320 1.00 80.88 116 LEU A C 1
ATOM 836 O O . LEU A 1 116 ? -2.199 6.257 1.455 1.00 80.88 116 LEU A O 1
ATOM 840 N N . SER A 1 117 ? -1.088 7.251 -0.210 1.00 81.88 117 SER A N 1
ATOM 841 C CA . SER A 1 117 ? 0.194 7.304 0.494 1.00 81.88 117 SER A CA 1
ATOM 842 C C . SER A 1 117 ? 0.081 8.172 1.747 1.00 81.88 117 SER A C 1
ATOM 844 O O . SER A 1 117 ? 0.413 7.741 2.850 1.00 81.88 117 SER A O 1
ATOM 846 N N . ARG A 1 118 ? -0.483 9.378 1.606 1.00 83.31 118 ARG A N 1
ATOM 847 C CA . ARG A 1 118 ? -0.636 10.336 2.713 1.00 83.31 118 ARG A CA 1
ATOM 848 C C . ARG A 1 118 ? -1.672 9.879 3.743 1.00 83.31 118 ARG A C 1
ATOM 850 O O . ARG A 1 118 ? -1.427 9.974 4.944 1.00 83.31 118 ARG A O 1
ATOM 857 N N . SER A 1 119 ? -2.814 9.361 3.292 1.00 84.12 119 SER A N 1
ATOM 858 C CA . SER A 1 119 ? -3.830 8.780 4.180 1.00 84.12 119 SER A CA 1
ATOM 859 C C . SER A 1 119 ? -3.342 7.492 4.836 1.00 84.12 119 SER A C 1
ATOM 861 O O . SER A 1 119 ? -3.655 7.274 5.996 1.00 84.12 119 SER A O 1
ATOM 863 N N . GLY A 1 120 ? -2.534 6.681 4.152 1.00 84.88 120 GLY A N 1
ATOM 864 C CA . GLY A 1 120 ? -1.897 5.484 4.692 1.00 84.88 120 GLY A CA 1
ATOM 865 C C . GLY A 1 120 ? -0.923 5.820 5.815 1.00 84.88 120 GLY A C 1
ATOM 866 O O . GLY A 1 120 ? -1.010 5.228 6.885 1.00 84.88 120 GLY A O 1
ATOM 867 N N . ILE A 1 121 ? -0.072 6.837 5.631 1.00 86.88 121 ILE A N 1
ATOM 868 C CA . ILE A 1 121 ? 0.816 7.342 6.691 1.00 86.88 121 ILE A CA 1
ATOM 869 C C . ILE A 1 121 ? 0.009 7.754 7.930 1.00 86.88 121 ILE A C 1
ATOM 871 O O . ILE A 1 121 ? 0.342 7.351 9.043 1.00 86.88 121 ILE A O 1
ATOM 875 N N . LEU A 1 122 ? -1.090 8.492 7.741 1.00 87.19 122 LEU A N 1
ATOM 876 C CA . LEU A 1 122 ? -1.963 8.932 8.835 1.00 87.19 122 LEU A CA 1
ATOM 877 C C . LEU A 1 122 ? -2.746 7.779 9.484 1.00 87.19 122 LEU A C 1
ATOM 879 O O . LEU A 1 122 ? -2.850 7.707 10.705 1.00 87.19 122 LEU A O 1
ATOM 883 N N . ALA A 1 123 ? -3.317 6.880 8.684 1.00 87.31 123 ALA A N 1
ATOM 884 C CA . ALA A 1 123 ? -4.188 5.805 9.151 1.00 87.31 123 ALA A CA 1
ATOM 885 C C . ALA A 1 123 ? -3.415 4.690 9.853 1.00 87.31 123 ALA A C 1
ATOM 887 O O . ALA A 1 123 ? -3.917 4.122 10.821 1.00 87.31 123 ALA A O 1
ATOM 888 N N . CYS A 1 124 ? -2.200 4.417 9.382 1.00 87.94 124 CYS A N 1
ATOM 889 C CA . CYS A 1 124 ? -1.300 3.410 9.926 1.00 87.94 124 CYS A CA 1
ATOM 890 C C . CYS A 1 124 ? -0.300 3.974 10.940 1.00 87.94 124 CYS A C 1
ATOM 892 O O . CYS A 1 124 ? 0.542 3.225 11.429 1.00 87.94 124 CYS A O 1
ATOM 894 N N . ASN A 1 125 ? -0.384 5.274 11.254 1.00 87.88 125 ASN A N 1
ATOM 895 C CA . ASN A 1 125 ? 0.526 5.968 12.165 1.00 87.88 125 ASN A CA 1
ATOM 896 C C . ASN A 1 125 ? 2.012 5.740 11.806 1.00 87.88 125 ASN A C 1
ATOM 898 O O . ASN A 1 125 ? 2.847 5.464 12.669 1.00 87.88 125 ASN A O 1
ATOM 902 N N . LEU A 1 126 ? 2.325 5.792 10.507 1.00 85.50 126 LEU A N 1
ATOM 903 C CA . LEU A 1 126 ? 3.683 5.606 9.999 1.00 85.50 126 LEU A CA 1
ATOM 904 C C . LEU A 1 126 ? 4.488 6.901 10.167 1.00 85.50 126 LEU A C 1
ATOM 906 O O . LEU A 1 126 ? 3.918 7.995 10.122 1.00 85.50 126 LEU A O 1
ATOM 910 N N . PRO A 1 127 ? 5.821 6.818 10.310 1.00 83.50 127 PRO A N 1
ATOM 911 C CA . PRO A 1 127 ? 6.643 8.015 10.352 1.00 83.50 127 PRO A CA 1
ATOM 912 C C . PRO A 1 127 ? 6.491 8.836 9.054 1.00 83.50 127 PRO A C 1
ATOM 914 O O . PRO A 1 127 ? 6.402 8.261 7.966 1.00 83.50 127 PRO A O 1
ATOM 917 N N . PRO A 1 128 ? 6.511 10.178 9.121 1.00 71.25 128 PRO A N 1
ATOM 918 C CA . PRO A 1 128 ? 6.283 11.043 7.957 1.00 71.25 128 PRO A CA 1
ATOM 919 C C . PRO A 1 128 ? 7.338 10.878 6.851 1.00 71.25 128 PRO A C 1
ATOM 921 O O . PRO A 1 128 ? 7.070 11.194 5.698 1.00 71.25 128 PRO A O 1
ATOM 924 N N . ASN A 1 129 ? 8.505 10.320 7.187 1.00 76.56 129 ASN A N 1
ATOM 925 C CA . ASN A 1 129 ? 9.613 10.055 6.265 1.00 76.56 129 ASN A CA 1
ATOM 926 C C . ASN A 1 129 ? 9.633 8.603 5.752 1.00 76.56 129 ASN A C 1
ATOM 928 O O . ASN A 1 129 ? 10.654 8.143 5.251 1.00 76.56 129 ASN A O 1
ATOM 932 N N . THR A 1 130 ? 8.542 7.849 5.934 1.00 80.00 130 THR A N 1
ATOM 933 C CA . THR A 1 130 ? 8.450 6.457 5.452 1.00 80.00 130 THR A CA 1
ATOM 934 C C . THR A 1 130 ? 8.492 6.385 3.931 1.00 80.00 130 THR A C 1
ATOM 936 O O . THR A 1 130 ? 8.934 5.386 3.375 1.00 80.00 130 THR A O 1
ATOM 939 N N . ASP A 1 131 ? 8.014 7.429 3.261 1.00 78.38 131 ASP A N 1
ATOM 940 C CA . ASP A 1 131 ? 7.984 7.498 1.811 1.00 78.38 131 ASP A CA 1
ATOM 941 C C . ASP A 1 131 ? 9.343 7.926 1.262 1.00 78.38 131 ASP A C 1
ATOM 943 O O . ASP A 1 131 ? 9.746 9.083 1.386 1.00 78.38 131 ASP A O 1
ATOM 947 N N . THR A 1 132 ? 10.058 6.974 0.671 1.00 78.19 132 THR A N 1
ATOM 948 C CA . THR A 1 132 ? 11.349 7.220 0.018 1.00 78.19 132 THR A CA 1
ATOM 949 C C . THR A 1 132 ? 11.185 7.643 -1.440 1.00 78.19 132 THR A C 1
ATOM 951 O O . THR A 1 132 ? 12.174 7.986 -2.092 1.00 78.19 132 THR A O 1
ATOM 954 N N . ALA A 1 133 ? 9.956 7.652 -1.970 1.00 72.38 133 ALA A N 1
ATOM 955 C CA . ALA A 1 133 ? 9.697 8.065 -3.336 1.00 72.38 133 ALA A CA 1
ATOM 956 C C . ALA A 1 133 ? 9.712 9.603 -3.465 1.00 72.38 133 ALA A C 1
ATOM 958 O O . ALA A 1 133 ? 9.152 10.313 -2.620 1.00 72.38 133 ALA A O 1
ATOM 959 N N . PRO A 1 134 ? 10.271 10.153 -4.559 1.00 65.75 134 PRO A N 1
ATOM 960 C CA . PRO A 1 134 ? 10.258 11.593 -4.805 1.00 65.75 134 PRO A CA 1
ATOM 961 C C . PRO A 1 134 ? 8.819 12.121 -4.893 1.00 65.75 134 PRO A C 1
ATOM 963 O O . PRO A 1 134 ? 7.975 11.513 -5.557 1.00 65.75 134 PRO A O 1
ATOM 966 N N . ASN A 1 135 ? 8.528 13.226 -4.195 1.00 65.25 135 ASN A N 1
ATOM 967 C CA . ASN A 1 135 ? 7.237 13.921 -4.247 1.00 65.25 135 ASN A CA 1
ATOM 968 C C . ASN A 1 135 ? 7.390 15.275 -4.976 1.00 65.25 135 ASN A C 1
ATOM 970 O O . ASN A 1 135 ? 8.180 16.096 -4.503 1.00 65.25 135 ASN A O 1
ATOM 974 N N . PRO A 1 136 ? 6.654 15.541 -6.076 1.00 65.12 136 PRO A N 1
ATOM 975 C CA . PRO A 1 136 ? 5.755 14.628 -6.795 1.00 65.12 136 PRO A CA 1
ATOM 976 C C . PRO A 1 136 ? 6.514 13.569 -7.606 1.00 65.12 136 PRO A C 1
ATOM 978 O O . PRO A 1 136 ? 7.689 13.736 -7.938 1.00 65.12 136 PRO A O 1
ATOM 981 N N . CYS A 1 137 ? 5.831 12.472 -7.942 1.00 67.75 137 CYS A N 1
ATOM 982 C CA . CYS A 1 137 ? 6.403 11.440 -8.802 1.00 67.75 137 CYS A CA 1
ATOM 983 C C . CYS A 1 137 ? 6.713 12.004 -10.204 1.00 67.75 137 CYS A C 1
ATOM 985 O O . CYS A 1 137 ? 5.871 12.698 -10.783 1.00 67.75 137 CYS A O 1
ATOM 987 N N . PRO A 1 138 ? 7.887 11.703 -10.789 1.00 59.16 138 PRO A N 1
ATOM 988 C CA . PRO A 1 138 ? 8.222 12.145 -12.138 1.00 59.16 138 PRO A CA 1
ATOM 989 C C . PRO A 1 138 ? 7.236 11.545 -13.150 1.00 59.16 138 PRO A C 1
ATOM 991 O O . PRO A 1 138 ? 7.038 10.335 -13.189 1.00 59.16 138 PRO A O 1
ATOM 994 N N . GLY A 1 139 ? 6.598 12.397 -13.958 1.00 53.72 139 GLY A N 1
ATOM 995 C CA . GLY A 1 139 ? 5.558 11.989 -14.914 1.00 53.72 139 GLY A CA 1
ATOM 996 C C . GLY A 1 139 ? 4.120 12.098 -14.391 1.00 53.72 139 GLY A C 1
ATOM 997 O O . GLY A 1 139 ? 3.190 12.016 -15.192 1.00 53.72 139 GLY A O 1
ATOM 998 N N . SER A 1 140 ? 3.917 12.383 -13.097 1.00 51.28 140 SER A N 1
ATOM 999 C CA . SER A 1 140 ? 2.633 12.863 -12.570 1.00 51.28 140 SER A CA 1
ATOM 1000 C C . SER A 1 140 ? 2.459 14.336 -12.934 1.00 51.28 140 SER A C 1
ATOM 1002 O O . SER A 1 140 ? 2.524 15.225 -12.088 1.00 51.28 140 SER A O 1
ATOM 1004 N N . SER A 1 141 ? 2.305 14.616 -14.226 1.00 42.78 141 SER A N 1
ATOM 1005 C CA . SER A 1 141 ? 1.903 15.935 -14.697 1.00 42.78 141 SER A CA 1
ATOM 1006 C C . SER A 1 141 ? 0.512 16.209 -14.136 1.00 42.78 141 SER A C 1
ATOM 1008 O O . SER A 1 141 ? -0.481 15.703 -14.656 1.00 42.78 141 SER A O 1
ATOM 1010 N N . ALA A 1 142 ? 0.437 16.994 -13.061 1.00 42.06 142 ALA A N 1
ATOM 1011 C CA . ALA A 1 142 ? -0.762 17.750 -12.751 1.00 42.06 142 ALA A CA 1
ATOM 1012 C C . ALA A 1 142 ? -1.134 18.493 -14.038 1.00 42.06 142 ALA A C 1
ATOM 1014 O O . ALA A 1 142 ? -0.366 19.337 -14.510 1.00 42.06 142 ALA A O 1
ATOM 1015 N N . GLY A 1 143 ? -2.236 18.079 -14.666 1.00 38.81 143 GLY A N 1
ATOM 1016 C CA . GLY A 1 143 ? -2.781 18.764 -15.827 1.00 38.81 143 GLY A CA 1
ATOM 1017 C C . GLY A 1 143 ? -2.911 20.241 -15.484 1.00 38.81 143 GLY A C 1
ATOM 1018 O O . GLY A 1 143 ? -3.543 20.586 -14.486 1.00 38.81 143 GLY A O 1
ATOM 1019 N N . LYS A 1 144 ? -2.215 21.073 -16.258 1.00 34.34 144 LYS A N 1
ATOM 1020 C CA . LYS A 1 144 ? -2.485 22.505 -16.327 1.00 34.34 144 LYS A CA 1
ATOM 1021 C C . LYS A 1 144 ? -3.899 22.743 -16.833 1.00 34.34 144 LYS A C 1
ATOM 1023 O O . LYS A 1 144 ? -4.330 21.956 -17.706 1.00 34.34 144 LYS A O 1
#

pLDDT: mean 70.3, std 16.46, range [34.34, 89.5]

Radius of gyration: 25.29 Å; chains: 1; bounding box: 67×31×87 Å

Secondary structure (DSSP, 8-state):
--------------------------S-TTTHHHHHHHHHHHHHHTHHHHHHHHHTTT-SS--HHHHHHHHHHSPPPPHHHHHHHHHHHHTTGGG-HHHHHHHHHTT--HHHHHHHHHHHHHHTT--TT---S-SSPTT-----

Sequence (144 aa):
MMRASMMPLAFLAVAMVALLPTSSALPHRTLLQGCQPLATSLINDCSQFLGVIQANANLVNPSQAQLQTLVNNNPKPSPTCCSTVQKVLSQGCRCDPTVSGIASSVGIQPSGFETLSRSGILACNLPPNTDTAPNPCPGSSAGK

Foldseek 3Di:
DDDDDDDDDDDDDDDDDDDDDPPPPDPPPVLVVPLQVLLVQLCVQCVQVLVLLLVVLVPQPDDPVRLLCSLVVGDQRDPSNLVSLLVCQQSQVLLPVSSQVSSVVVPRHNSSSVSCNSSSCVRSVNDPNSGPHDPPRPPPPPDD